Protein AF-A0A853BB69-F1 (afdb_monomer)

Organism: NCBI:txid860233

Nearest PDB structures (foldseek):
  4uxz-assembly1_C  TM=5.505E-01  e=4.535E+00  Escherichia coli K-12

pLDDT: mean 84.56, std 11.61, range [56.38, 98.12]

Solvent-accessible surface area (backbone atoms only — not comparable to full-atom values): 9690 Å² total; per-residue (Å²): 111,67,74,57,51,69,52,48,52,59,52,50,50,51,50,53,51,51,50,52,53,48,50,60,49,42,75,71,37,65,71,60,34,51,54,49,49,47,48,69,49,45,50,56,49,48,38,64,73,43,51,49,53,52,51,51,51,52,51,53,51,45,61,74,74,43,59,78,53,40,36,63,39,50,53,52,38,52,52,52,46,51,51,51,52,61,64,38,47,64,64,68,50,37,88,80,72,62,81,89,48,97,84,67,73,82,63,62,55,66,60,51,49,52,52,51,47,49,54,45,48,52,52,26,51,54,49,26,51,54,42,46,57,62,58,61,76,69,72,69,75,79,62,93,81,66,73,76,78,75,78,77,74,78,58,96,84,45,83,83,67,80,83,120

Foldseek 3Di:
DVVVCVVVVVVVVVVVVVVVVLVVVCVPDVVVNVVVVCCVPVVVCCCVVPVVVVLVVVLVVLVVPDDPLQSVLVNVLVVVLVVLVVVLVCLVCVVVPDDDDVPSVPDPSVVVSVVSSVVSVVVSVVSSVVSVVVVVVPPDDDPVPPDDDPPDDDDPPDPVVPPD

Sequence (164 aa):
MIGRVLIALPGLAALGWGAYLFVQFALTSADQTLSALLFLAGGPVLHDAVLAPVAALAGLVLTRVLPGPWRTPVRIGAAFSLLLALLAVPALWRAHAALPNPGLVDRDYGTGLLVALGAVWLVVLSWGVIAAWRGRGRGTPAPPGSPAPPPARPGPDSPAAADR

Secondary structure (DSSP, 8-state):
-HHHHHHHHHHHHHHHHHHHHHHHHHHH-HHHHHHHHHHHHHHHHHIIIIIHHHHHHHHHHHHHHS-HHHHHHHHHHHHHHHHHHHHHHHHHHGGGTS---TTTTT--HHHHHHHHHHHHHHHHHHHHHHHHHHHHTT-PPPPTTPPPPPPPPPPTT-GGGTT-

Mean predicted aligned error: 12.22 Å

Structure (mmCIF, N/CA/C/O backbone):
data_AF-A0A853BB69-F1
#
_entry.id   AF-A0A853BB69-F1
#
loop_
_atom_site.group_PDB
_atom_site.id
_atom_site.type_symbol
_atom_site.label_atom_id
_atom_site.label_alt_id
_atom_site.label_comp_id
_atom_site.label_asym_id
_atom_site.label_entity_id
_atom_site.label_seq_id
_atom_site.pdbx_PDB_ins_code
_atom_site.Cartn_x
_atom_site.Cartn_y
_atom_site.Cartn_z
_atom_site.occupancy
_atom_site.B_iso_or_equiv
_atom_site.auth_seq_id
_atom_site.auth_comp_id
_atom_site.auth_asym_id
_atom_site.auth_atom_id
_atom_site.pdbx_PDB_model_num
ATOM 1 N N . MET A 1 1 ? 9.494 30.759 -4.730 1.00 75.19 1 MET A N 1
ATOM 2 C CA . MET A 1 1 ? 9.820 30.119 -6.029 1.00 75.19 1 MET A CA 1
ATOM 3 C C . MET A 1 1 ? 11.004 29.161 -5.9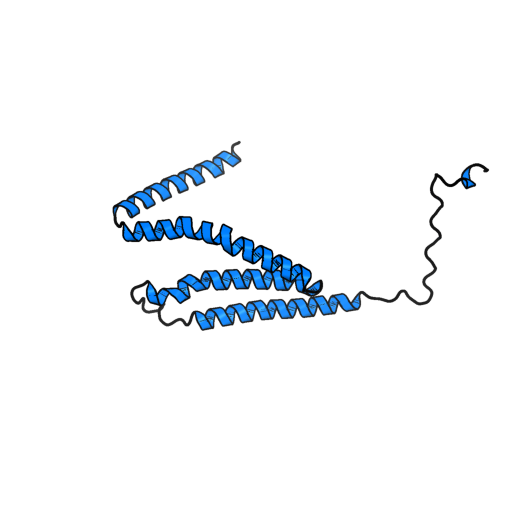49 1.00 75.19 1 MET A C 1
ATOM 5 O O . MET A 1 1 ? 10.858 28.046 -6.426 1.00 75.19 1 MET A O 1
ATOM 9 N N . ILE A 1 2 ? 12.123 29.536 -5.316 1.00 90.31 2 ILE A N 1
ATOM 10 C CA . ILE A 1 2 ? 13.344 28.708 -5.214 1.00 90.31 2 ILE A CA 1
ATOM 11 C C . ILE A 1 2 ? 13.071 27.263 -4.762 1.00 90.31 2 ILE A C 1
ATOM 13 O O . ILE A 1 2 ? 13.491 26.336 -5.440 1.00 90.31 2 ILE A O 1
ATOM 17 N N . GLY A 1 3 ? 12.277 27.049 -3.705 1.00 89.81 3 GLY A N 1
ATOM 18 C CA . GLY A 1 3 ? 11.956 25.693 -3.233 1.00 89.81 3 GLY A CA 1
ATOM 19 C C . GLY A 1 3 ? 11.235 24.806 -4.261 1.00 89.81 3 GLY A C 1
ATOM 20 O O . GLY A 1 3 ? 11.482 23.609 -4.314 1.00 89.81 3 GLY A O 1
ATOM 21 N N . ARG A 1 4 ? 10.395 25.381 -5.136 1.00 90.94 4 ARG A N 1
ATOM 22 C CA . ARG A 1 4 ? 9.743 24.627 -6.222 1.00 90.94 4 ARG A CA 1
ATOM 23 C C . ARG A 1 4 ? 10.737 24.250 -7.313 1.00 90.94 4 ARG A C 1
ATOM 25 O O . ARG A 1 4 ? 10.698 23.129 -7.795 1.00 90.94 4 ARG A O 1
ATOM 32 N N . VAL A 1 5 ? 11.628 25.171 -7.674 1.00 93.81 5 VAL A N 1
ATOM 33 C CA . VAL A 1 5 ? 12.665 24.943 -8.691 1.00 93.81 5 VAL A CA 1
ATOM 34 C C . VAL A 1 5 ? 13.660 23.878 -8.225 1.00 93.81 5 VAL A C 1
ATOM 36 O O . VAL A 1 5 ? 13.996 22.988 -9.000 1.00 93.81 5 VAL A O 1
ATOM 39 N N . LEU A 1 6 ? 14.052 23.911 -6.947 1.00 94.56 6 LEU A N 1
ATOM 40 C CA . LEU A 1 6 ? 14.947 22.922 -6.339 1.00 94.56 6 LEU A CA 1
ATOM 41 C C . LEU A 1 6 ? 14.374 21.497 -6.333 1.00 94.56 6 LEU A C 1
ATOM 43 O O . LEU A 1 6 ? 15.147 20.549 -6.320 1.00 94.56 6 LEU A O 1
ATOM 47 N N . ILE A 1 7 ? 13.049 21.335 -6.366 1.00 94.81 7 ILE A N 1
ATOM 48 C CA . ILE A 1 7 ? 12.392 20.021 -6.461 1.00 94.81 7 ILE A CA 1
ATOM 49 C C . ILE A 1 7 ? 12.110 19.657 -7.925 1.00 94.81 7 ILE A C 1
ATOM 51 O O . ILE A 1 7 ? 12.328 18.521 -8.343 1.00 94.81 7 ILE A O 1
ATOM 55 N N . ALA A 1 8 ? 11.646 20.624 -8.720 1.00 96.00 8 ALA A N 1
ATOM 56 C CA . ALA A 1 8 ? 11.237 20.397 -10.100 1.00 96.00 8 ALA A CA 1
ATOM 57 C C . ALA A 1 8 ? 12.417 20.041 -11.011 1.00 96.00 8 ALA A C 1
ATOM 59 O O . ALA A 1 8 ? 12.289 19.127 -11.819 1.00 96.00 8 ALA A O 1
ATOM 60 N N . LEU A 1 9 ? 13.562 20.724 -10.881 1.00 96.69 9 LEU A N 1
ATOM 61 C CA . LEU A 1 9 ? 14.715 20.481 -11.754 1.00 96.69 9 LEU A CA 1
ATOM 62 C C . LEU A 1 9 ? 15.286 19.060 -11.602 1.00 96.69 9 LEU A C 1
ATOM 64 O O . LEU A 1 9 ? 15.404 18.383 -12.622 1.00 96.69 9 LEU A O 1
ATOM 68 N N . PRO A 1 10 ? 15.579 18.552 -10.387 1.00 97.12 10 PRO A N 1
ATOM 69 C CA . PRO A 1 10 ? 16.023 17.169 -10.223 1.00 97.12 10 PRO A CA 1
ATOM 70 C C . PRO A 1 10 ? 14.979 16.153 -10.688 1.00 97.12 10 PRO A C 1
ATOM 72 O O . PRO A 1 10 ? 15.336 15.159 -11.312 1.00 97.12 10 PRO A O 1
ATOM 75 N N . GLY A 1 11 ? 13.692 16.412 -10.426 1.00 96.31 11 GLY A N 1
ATOM 76 C CA . GLY A 1 11 ? 12.606 15.536 -10.868 1.00 96.31 11 GLY A CA 1
ATOM 77 C C . GLY A 1 11 ? 12.516 15.438 -12.391 1.00 96.31 11 GLY A C 1
ATOM 78 O O . GLY A 1 11 ? 12.436 14.340 -12.935 1.00 96.31 11 GLY A O 1
ATOM 79 N N . LEU A 1 12 ? 12.597 16.573 -13.090 1.00 97.50 12 LEU A N 1
ATOM 80 C CA . LEU A 1 12 ? 12.611 16.615 -14.554 1.00 97.50 12 LEU A CA 1
ATOM 81 C C . LEU A 1 12 ? 13.879 15.985 -15.135 1.00 97.50 12 LEU A C 1
ATOM 83 O O . LEU A 1 12 ? 13.793 15.269 -16.130 1.00 97.50 12 LEU A O 1
ATOM 87 N N . ALA A 1 13 ? 15.038 16.198 -14.506 1.00 97.12 13 ALA A N 1
ATOM 88 C CA . ALA A 1 13 ? 16.281 15.547 -14.910 1.00 97.12 13 ALA A CA 1
ATOM 89 C C . ALA A 1 13 ? 16.184 14.018 -14.767 1.00 97.12 13 ALA A C 1
ATOM 91 O O . ALA A 1 13 ? 16.536 13.293 -15.696 1.00 97.12 13 ALA A O 1
ATOM 92 N N . ALA A 1 14 ? 15.638 13.525 -13.650 1.00 97.44 14 ALA A N 1
ATOM 93 C CA . ALA A 1 14 ? 15.400 12.100 -13.429 1.00 97.44 14 ALA A CA 1
ATOM 94 C C . ALA A 1 14 ? 14.386 11.519 -14.430 1.00 97.44 14 ALA A C 1
ATOM 96 O O . ALA A 1 14 ? 14.612 10.433 -14.961 1.00 97.44 14 ALA A O 1
ATOM 97 N N . LEU A 1 15 ? 13.308 12.253 -14.736 1.00 96.31 15 LEU A N 1
ATOM 98 C CA . LEU A 1 15 ? 12.320 11.864 -15.747 1.00 96.31 15 LEU A CA 1
ATOM 99 C C . LEU A 1 15 ? 12.960 11.754 -17.138 1.00 96.31 15 LEU A C 1
ATOM 101 O O . LEU A 1 15 ? 12.781 10.745 -17.816 1.00 96.31 15 LEU A O 1
ATOM 105 N N . GLY A 1 16 ? 13.730 12.767 -17.549 1.00 97.69 16 GLY A N 1
ATOM 106 C CA . GLY A 1 16 ? 14.425 12.778 -18.837 1.00 97.69 16 GLY A CA 1
ATOM 107 C C . GLY A 1 16 ? 15.448 11.649 -18.949 1.00 97.69 16 GLY A C 1
ATOM 108 O O . GLY A 1 16 ? 15.500 10.960 -19.967 1.00 97.69 16 GLY A O 1
ATOM 109 N N . TRP A 1 17 ? 16.205 11.400 -17.878 1.00 97.50 17 TRP A N 1
ATOM 110 C CA . TRP A 1 17 ? 17.147 10.285 -17.813 1.00 97.50 17 TRP A CA 1
ATOM 111 C C . TRP A 1 17 ? 16.446 8.924 -17.914 1.00 97.50 17 TRP A C 1
ATOM 113 O O . TRP A 1 17 ? 16.853 8.075 -18.705 1.00 97.50 17 TRP A O 1
ATOM 123 N N . GLY A 1 18 ? 15.352 8.729 -17.171 1.00 94.12 18 GLY A N 1
ATOM 124 C CA . GLY A 1 18 ? 14.542 7.513 -17.242 1.00 94.12 18 GLY A CA 1
ATOM 125 C C . GLY A 1 18 ? 13.941 7.284 -18.630 1.00 94.12 18 GLY A C 1
ATOM 126 O O . GLY A 1 18 ? 13.990 6.166 -19.137 1.00 94.12 18 GLY A O 1
ATOM 127 N N . ALA A 1 19 ? 13.445 8.340 -19.281 1.00 94.69 19 ALA A N 1
ATOM 128 C CA . ALA A 1 19 ? 12.925 8.267 -20.644 1.00 94.69 19 ALA A CA 1
ATOM 129 C C . ALA A 1 19 ? 14.016 7.877 -21.653 1.00 94.69 19 ALA A C 1
ATOM 131 O O . ALA A 1 19 ? 13.785 7.018 -22.500 1.00 94.69 19 ALA A O 1
ATOM 132 N N . TYR A 1 20 ? 15.217 8.448 -21.531 1.00 96.75 20 TYR A N 1
ATOM 133 C CA . TYR A 1 20 ? 16.361 8.080 -22.367 1.00 96.75 20 TYR A CA 1
ATOM 134 C C . TYR A 1 20 ? 16.731 6.596 -22.214 1.00 96.75 20 TYR A C 1
ATOM 136 O O . TYR A 1 20 ? 16.872 5.889 -23.214 1.00 96.75 20 TYR A O 1
ATOM 144 N N . LEU A 1 21 ? 16.820 6.100 -20.974 1.00 93.56 21 LEU A N 1
ATOM 145 C CA . LEU A 1 21 ? 17.079 4.682 -20.704 1.00 93.56 21 LEU A CA 1
ATOM 146 C C . LEU A 1 21 ? 15.964 3.779 -21.242 1.00 93.56 21 LEU A C 1
ATOM 148 O O . LEU A 1 21 ? 16.246 2.718 -21.797 1.00 93.56 21 LEU A O 1
ATOM 152 N N . PHE A 1 22 ? 14.706 4.205 -21.116 1.00 91.88 22 PHE A N 1
ATOM 153 C CA . PHE A 1 22 ? 13.570 3.453 -21.631 1.00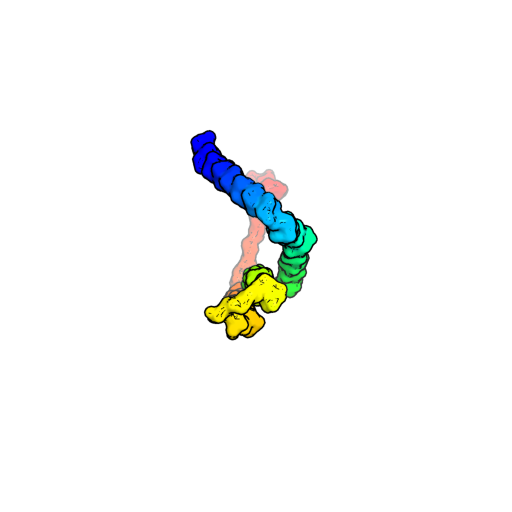 91.88 22 PHE A CA 1
ATOM 154 C C . PHE A 1 22 ? 13.590 3.359 -23.158 1.00 91.88 22 PHE A C 1
ATOM 156 O O . PHE A 1 22 ? 13.334 2.287 -23.689 1.00 91.88 22 PHE A O 1
ATOM 163 N N . VAL A 1 23 ? 13.936 4.436 -23.870 1.00 93.81 23 VAL A N 1
ATOM 164 C CA . VAL A 1 23 ? 14.064 4.407 -25.337 1.00 93.81 23 VAL A CA 1
ATOM 165 C C . VAL A 1 23 ? 15.163 3.437 -25.766 1.00 93.81 23 VAL A C 1
ATOM 167 O O . VAL A 1 23 ? 14.926 2.602 -26.632 1.00 93.81 23 VAL A O 1
ATOM 170 N N . GLN A 1 24 ? 16.337 3.489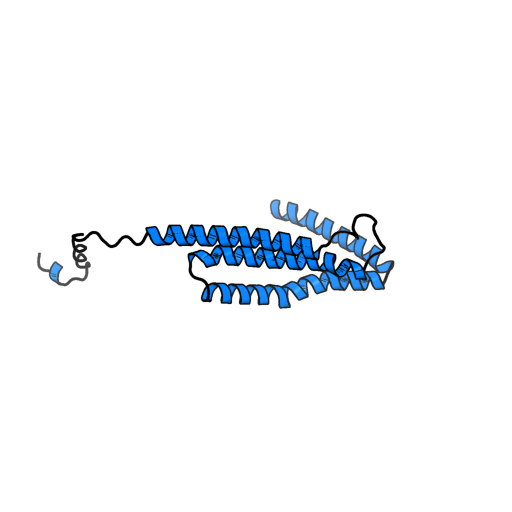 -25.131 1.00 92.56 24 GLN A N 1
ATOM 171 C CA . GLN A 1 24 ? 17.437 2.554 -25.408 1.00 92.56 24 GLN A CA 1
ATOM 172 C C . GLN A 1 24 ? 17.000 1.093 -25.214 1.00 92.56 24 GLN A C 1
ATOM 174 O O . GLN A 1 24 ? 17.222 0.239 -26.073 1.00 92.56 24 GLN A O 1
ATOM 179 N N . PHE A 1 25 ? 16.320 0.818 -24.100 1.00 89.31 25 PHE A N 1
ATOM 180 C CA . PHE A 1 25 ? 15.742 -0.491 -23.812 1.00 89.31 25 PHE A CA 1
ATOM 181 C C . PHE A 1 25 ? 14.697 -0.899 -24.860 1.00 89.31 25 PHE A C 1
ATOM 183 O O . PHE A 1 25 ? 14.739 -2.018 -25.374 1.00 89.31 25 PHE A O 1
ATOM 190 N N . ALA A 1 26 ? 13.809 0.026 -25.229 1.00 89.75 26 ALA A N 1
ATOM 191 C CA . ALA A 1 26 ? 12.698 -0.240 -26.127 1.00 89.75 26 ALA A CA 1
ATOM 192 C C . ALA A 1 26 ? 13.142 -0.594 -27.550 1.00 89.75 26 ALA A C 1
ATOM 194 O O . ALA A 1 26 ? 12.534 -1.429 -28.218 1.00 89.75 26 ALA A O 1
ATOM 195 N N . LEU A 1 27 ? 14.235 0.023 -27.998 1.00 91.38 27 LEU A N 1
ATOM 196 C CA . LEU A 1 27 ? 14.846 -0.255 -29.294 1.00 91.38 27 LEU A CA 1
ATOM 197 C C . LEU A 1 27 ? 15.581 -1.604 -29.331 1.00 91.38 27 LEU A C 1
ATOM 199 O O . LEU A 1 27 ? 15.847 -2.111 -30.418 1.00 91.38 27 LEU A O 1
ATOM 203 N N . THR A 1 28 ? 15.906 -2.186 -28.172 1.00 92.00 28 THR A N 1
ATOM 204 C CA . THR A 1 28 ? 16.685 -3.430 -28.085 1.00 92.00 28 THR A CA 1
ATOM 205 C C . THR A 1 28 ? 15.798 -4.680 -28.130 1.00 92.00 28 THR A C 1
ATOM 207 O O . THR A 1 28 ? 16.167 -5.647 -28.793 1.00 92.00 28 THR A O 1
ATOM 210 N N . SER A 1 29 ? 14.625 -4.666 -27.477 1.00 88.94 29 SER A N 1
ATOM 211 C CA . SER A 1 29 ? 13.750 -5.850 -27.360 1.00 88.94 29 SER A CA 1
ATOM 212 C C . SER A 1 29 ? 12.259 -5.487 -27.289 1.00 88.94 29 SER A C 1
ATOM 214 O O . SER A 1 29 ? 11.782 -4.959 -26.280 1.00 88.94 29 SER A O 1
ATOM 216 N N . ALA A 1 30 ? 11.480 -5.812 -28.325 1.00 84.81 30 ALA A N 1
ATOM 217 C CA . ALA A 1 30 ? 10.058 -5.445 -28.419 1.00 84.81 30 ALA A CA 1
ATOM 218 C C . ALA A 1 30 ? 9.155 -6.160 -27.387 1.00 84.81 30 ALA A C 1
ATOM 220 O O . ALA A 1 30 ? 8.250 -5.565 -26.803 1.00 84.81 30 ALA A O 1
ATOM 221 N N . ASP A 1 31 ? 9.427 -7.432 -27.125 1.00 83.06 31 ASP A N 1
ATOM 222 C CA . ASP A 1 31 ? 8.762 -8.294 -26.147 1.00 83.06 31 ASP A CA 1
ATOM 223 C C . ASP A 1 31 ? 8.971 -7.814 -24.699 1.00 83.06 31 ASP A C 1
ATOM 225 O O . ASP A 1 31 ? 8.021 -7.712 -23.911 1.00 83.06 31 ASP A O 1
ATOM 229 N N . GLN A 1 32 ? 10.199 -7.422 -24.357 1.00 84.38 32 GLN A N 1
ATOM 230 C CA . GLN A 1 32 ? 10.501 -6.842 -23.046 1.00 84.38 32 GLN A CA 1
ATOM 231 C C . GLN A 1 32 ? 9.896 -5.439 -22.894 1.00 84.38 32 GLN A C 1
ATOM 233 O O . GLN A 1 32 ? 9.435 -5.077 -21.810 1.00 84.38 32 GLN A O 1
ATOM 238 N N . THR A 1 33 ? 9.817 -4.680 -23.991 1.00 89.50 33 THR A N 1
ATOM 239 C CA . THR A 1 33 ? 9.150 -3.369 -24.030 1.00 89.50 33 THR A CA 1
ATOM 240 C C . THR A 1 33 ? 7.674 -3.481 -23.698 1.00 89.50 33 THR A C 1
ATOM 242 O O . THR A 1 33 ? 7.181 -2.730 -22.858 1.00 89.50 33 THR A O 1
ATOM 245 N N . LEU A 1 34 ? 6.967 -4.435 -24.311 1.00 88.69 34 LEU A N 1
ATOM 246 C CA . LEU A 1 34 ? 5.554 -4.661 -24.019 1.00 88.69 34 LEU A CA 1
ATOM 247 C C . LEU A 1 34 ? 5.350 -5.015 -22.542 1.00 88.69 34 LEU A C 1
ATOM 249 O O . LEU A 1 34 ? 4.479 -4.442 -21.893 1.00 88.69 34 LEU A O 1
ATOM 253 N N . SER A 1 35 ? 6.188 -5.896 -21.991 1.00 85.06 35 SER A N 1
ATOM 254 C CA . SER A 1 35 ? 6.134 -6.257 -20.567 1.00 85.06 35 SER A CA 1
ATOM 255 C C . SER A 1 35 ? 6.376 -5.048 -19.656 1.00 85.06 35 SER A C 1
ATOM 257 O O . SER A 1 35 ? 5.653 -4.853 -18.678 1.00 85.06 35 SER A O 1
ATOM 259 N N . ALA A 1 36 ? 7.345 -4.194 -19.995 1.00 87.12 36 ALA A N 1
ATOM 260 C CA . ALA A 1 36 ? 7.626 -2.969 -19.252 1.00 87.12 36 ALA A CA 1
ATOM 261 C C . ALA A 1 36 ? 6.475 -1.955 -19.339 1.00 87.12 36 ALA A C 1
ATOM 263 O O . ALA A 1 36 ? 6.122 -1.354 -18.328 1.00 87.12 36 ALA A O 1
ATOM 264 N N . LEU A 1 37 ? 5.849 -1.791 -20.509 1.00 89.25 37 LEU A N 1
ATOM 265 C CA . LEU A 1 37 ? 4.677 -0.927 -20.686 1.00 89.25 37 LEU A CA 1
ATOM 266 C C . LEU A 1 37 ? 3.464 -1.450 -19.914 1.00 89.25 37 LEU A C 1
ATOM 268 O O . LEU A 1 37 ? 2.782 -0.674 -19.248 1.00 89.25 37 LEU A O 1
ATOM 272 N N . LEU A 1 38 ? 3.219 -2.761 -19.956 1.00 89.06 38 LEU A N 1
ATOM 273 C CA . LEU A 1 38 ? 2.168 -3.401 -19.168 1.00 89.06 38 LEU A CA 1
ATOM 274 C C . LEU A 1 38 ? 2.416 -3.242 -17.669 1.00 89.06 38 LEU A C 1
ATOM 276 O O . LEU A 1 38 ? 1.466 -3.048 -16.923 1.00 89.06 38 LEU A O 1
ATOM 280 N N . PHE A 1 39 ? 3.665 -3.256 -17.213 1.00 84.88 39 PHE A N 1
ATOM 281 C CA . PHE A 1 39 ? 3.977 -2.949 -15.821 1.00 84.88 39 PHE A CA 1
ATOM 282 C C . PHE A 1 39 ? 3.754 -1.461 -15.499 1.00 84.88 39 PHE A C 1
ATOM 284 O O . PHE A 1 39 ? 3.064 -1.134 -14.533 1.00 84.88 39 PHE A O 1
ATOM 291 N N . LEU A 1 40 ? 4.290 -0.562 -16.332 1.00 87.81 40 LEU A N 1
ATOM 292 C CA . LEU A 1 40 ? 4.264 0.886 -16.118 1.00 87.81 40 LEU A CA 1
ATOM 293 C C . LEU A 1 40 ? 2.845 1.464 -16.159 1.00 87.81 40 LEU A C 1
ATOM 295 O O . LEU A 1 40 ? 2.530 2.353 -15.375 1.00 87.81 40 LEU A O 1
ATOM 299 N N . ALA A 1 41 ? 1.993 0.961 -17.054 1.00 90.69 41 ALA A N 1
ATOM 300 C CA . ALA A 1 41 ? 0.604 1.389 -17.181 1.00 90.69 41 ALA A CA 1
ATOM 301 C C . ALA A 1 41 ? -0.356 0.468 -16.419 1.00 90.69 41 ALA A C 1
ATOM 303 O O . ALA A 1 41 ? -1.239 0.940 -15.705 1.00 90.69 41 ALA A O 1
ATOM 304 N N . GLY A 1 42 ? -0.183 -0.849 -16.539 1.00 88.44 42 GLY A N 1
ATOM 305 C CA . GLY A 1 42 ? -1.084 -1.826 -15.932 1.00 88.44 42 GLY A CA 1
ATOM 306 C C . GLY A 1 42 ? -1.021 -1.829 -14.409 1.00 88.44 42 GLY A C 1
ATOM 307 O O . GLY A 1 42 ? -2.060 -2.011 -13.788 1.00 88.44 42 GLY A O 1
ATOM 308 N N . GLY A 1 43 ? 0.137 -1.551 -13.798 1.00 85.62 43 GLY A N 1
ATOM 309 C CA . GLY A 1 43 ? 0.256 -1.401 -12.344 1.00 85.62 43 GLY A CA 1
ATOM 310 C C . GLY A 1 43 ? -0.644 -0.286 -11.791 1.00 85.62 43 GLY A C 1
ATOM 311 O O . GLY A 1 43 ? -1.544 -0.585 -11.004 1.00 85.62 43 GLY A O 1
ATOM 312 N N . PRO A 1 44 ? -0.460 0.979 -12.219 1.00 90.62 44 PRO A N 1
ATOM 313 C CA . PRO A 1 44 ? -1.323 2.091 -11.818 1.00 90.62 44 PRO A CA 1
ATOM 314 C C . PRO A 1 44 ? -2.797 1.881 -12.173 1.00 90.62 44 PRO A C 1
ATOM 316 O O . PRO A 1 44 ? -3.660 2.097 -11.329 1.00 90.62 44 PRO A O 1
ATOM 319 N N . VAL A 1 45 ? -3.099 1.396 -13.383 1.00 93.81 45 VAL A N 1
ATOM 320 C CA . VAL A 1 45 ? -4.488 1.151 -13.803 1.00 93.81 45 VAL A CA 1
ATOM 321 C C . VAL A 1 45 ? -5.151 0.092 -12.923 1.00 93.81 45 VAL A C 1
ATOM 323 O O . VAL A 1 45 ? -6.252 0.319 -12.430 1.00 93.81 45 VAL A O 1
ATOM 326 N N . LEU A 1 46 ? -4.492 -1.044 -12.677 1.00 88.38 46 LEU A N 1
ATOM 327 C CA . LEU A 1 46 ? -5.010 -2.088 -11.791 1.00 88.38 46 LEU A CA 1
ATOM 328 C C . LEU A 1 46 ? -5.177 -1.568 -10.359 1.00 88.38 46 LEU A C 1
ATOM 330 O O . LEU A 1 46 ? -6.168 -1.875 -9.693 1.00 88.38 46 LEU A O 1
ATOM 334 N N . HIS A 1 47 ? -4.225 -0.768 -9.884 1.00 84.50 47 HIS A N 1
ATOM 335 C CA . HIS A 1 47 ? -4.296 -0.169 -8.562 1.00 84.50 47 HIS A CA 1
ATOM 336 C C . HIS A 1 47 ? -5.515 0.752 -8.426 1.00 84.50 47 HIS A C 1
ATOM 338 O O . HIS A 1 47 ? -6.335 0.551 -7.532 1.00 84.50 47 HIS A O 1
ATOM 344 N N . ASP A 1 48 ? -5.672 1.711 -9.332 1.00 94.00 48 ASP A N 1
ATOM 345 C CA . ASP A 1 48 ? -6.691 2.754 -9.215 1.00 94.00 48 ASP A CA 1
ATOM 346 C C . ASP A 1 48 ? -8.089 2.252 -9.586 1.00 94.00 48 ASP A C 1
ATOM 348 O O . ASP A 1 48 ? -9.075 2.654 -8.967 1.00 94.00 48 ASP A O 1
ATOM 352 N N . ALA A 1 49 ? -8.192 1.339 -10.556 1.00 93.69 49 ALA A N 1
ATOM 353 C CA . ALA A 1 49 ? -9.473 0.795 -10.997 1.00 93.69 49 ALA A CA 1
ATOM 354 C C . ALA A 1 49 ? -9.977 -0.365 -10.126 1.00 93.69 49 ALA A C 1
ATOM 356 O O . ALA A 1 49 ? -11.182 -0.611 -10.092 1.00 93.69 49 ALA A O 1
ATOM 357 N N . VAL A 1 50 ? -9.087 -1.095 -9.439 1.00 90.56 50 VAL A N 1
ATOM 358 C CA . VAL A 1 50 ? -9.463 -2.313 -8.698 1.00 90.56 50 VAL A CA 1
ATOM 359 C C . VAL A 1 50 ? -9.037 -2.251 -7.239 1.00 90.56 50 VAL A C 1
ATOM 361 O O . VAL A 1 50 ? -9.893 -2.317 -6.356 1.00 90.56 50 VAL A O 1
ATOM 364 N N . LEU A 1 51 ? -7.740 -2.112 -6.957 1.00 86.56 51 LEU A N 1
ATOM 365 C CA . LEU A 1 51 ? -7.241 -2.234 -5.581 1.00 86.56 51 LEU A CA 1
ATOM 366 C C . LEU A 1 51 ? -7.767 -1.118 -4.676 1.00 86.56 51 LEU A C 1
ATOM 368 O O . LEU A 1 51 ? -8.230 -1.402 -3.572 1.00 86.56 51 LEU A O 1
ATOM 372 N N . ALA A 1 52 ? -7.750 0.130 -5.143 1.00 87.56 52 ALA A N 1
ATOM 373 C CA . ALA A 1 52 ? -8.248 1.273 -4.391 1.00 87.56 52 ALA A CA 1
ATOM 374 C C . ALA A 1 52 ? -9.766 1.174 -4.115 1.00 87.56 52 ALA A C 1
ATOM 376 O O . ALA A 1 52 ? -10.149 1.287 -2.946 1.00 87.56 52 ALA A O 1
ATOM 377 N N . PRO A 1 53 ? -10.642 0.881 -5.101 1.00 89.38 53 PRO A N 1
ATOM 378 C CA . PRO A 1 53 ? -12.066 0.650 -4.850 1.00 89.38 53 PRO A CA 1
ATOM 379 C C . PRO A 1 53 ? -12.340 -0.515 -3.897 1.00 89.38 53 PRO A C 1
ATOM 381 O O . PRO A 1 53 ? -13.141 -0.375 -2.971 1.00 89.38 53 PRO A O 1
ATOM 384 N N . VAL A 1 54 ? -11.655 -1.649 -4.069 1.00 89.00 54 VAL A N 1
ATOM 385 C CA . VAL A 1 54 ? -11.804 -2.812 -3.181 1.00 89.00 54 VAL A CA 1
ATOM 386 C C . VAL A 1 54 ? -11.366 -2.465 -1.759 1.00 89.00 54 VAL A C 1
ATOM 388 O O . VAL A 1 54 ? -12.081 -2.780 -0.808 1.00 89.00 54 VAL A O 1
ATOM 391 N N . ALA A 1 55 ? -10.245 -1.760 -1.593 1.00 86.06 55 ALA A N 1
ATOM 392 C CA . ALA A 1 55 ? -9.775 -1.304 -0.289 1.00 86.06 55 ALA A CA 1
ATOM 393 C C . ALA A 1 55 ? -10.759 -0.318 0.362 1.00 86.06 55 ALA A C 1
ATOM 395 O O . ALA A 1 55 ? -11.026 -0.416 1.563 1.00 86.06 55 ALA A O 1
ATOM 396 N N . ALA A 1 56 ? -11.346 0.594 -0.419 1.00 86.69 56 ALA A N 1
ATOM 397 C CA . ALA A 1 56 ? -12.357 1.531 0.062 1.00 86.69 56 ALA A CA 1
ATOM 398 C C . ALA A 1 56 ? -13.631 0.806 0.525 1.00 86.69 56 ALA A C 1
ATOM 400 O O . ALA A 1 56 ? -14.127 1.076 1.622 1.00 86.69 56 ALA A O 1
ATOM 401 N N . LEU A 1 57 ? -14.129 -0.153 -0.264 1.00 90.69 57 LEU A N 1
ATOM 402 C CA . LEU A 1 57 ? -15.290 -0.975 0.087 1.00 90.69 57 LEU A CA 1
ATOM 403 C C . LEU A 1 57 ? -15.019 -1.837 1.321 1.00 90.69 57 LEU A C 1
ATOM 405 O O . LEU A 1 57 ? -15.837 -1.859 2.242 1.00 90.69 57 LEU A O 1
ATOM 409 N N . ALA A 1 58 ? -13.858 -2.489 1.383 1.00 85.38 58 ALA A N 1
ATOM 410 C CA . ALA A 1 58 ? -13.444 -3.265 2.543 1.00 85.38 58 ALA A CA 1
ATOM 411 C C . ALA A 1 58 ? -13.386 -2.376 3.788 1.00 85.38 58 ALA A C 1
ATOM 413 O O . ALA A 1 58 ? -14.005 -2.702 4.797 1.00 85.38 58 ALA A O 1
ATOM 414 N N . GLY A 1 59 ? -12.734 -1.212 3.698 1.00 83.88 59 GLY A N 1
ATOM 415 C CA . GLY A 1 59 ? -12.681 -0.224 4.770 1.00 83.88 59 GLY A CA 1
ATOM 416 C C . GLY A 1 59 ? -14.074 0.200 5.228 1.00 83.88 59 GLY A C 1
ATOM 417 O O . GLY A 1 59 ? -14.346 0.190 6.430 1.00 83.88 59 GLY A O 1
ATOM 418 N N . LEU A 1 60 ? -14.976 0.494 4.287 1.00 86.94 60 LEU A N 1
ATOM 419 C CA . LEU A 1 60 ? -16.363 0.866 4.552 1.00 86.94 60 LEU A CA 1
ATOM 420 C C . LEU A 1 60 ? -17.125 -0.240 5.296 1.00 86.94 60 LEU A C 1
ATOM 422 O O . LEU A 1 60 ? -17.743 0.041 6.325 1.00 86.94 60 LEU A O 1
ATOM 426 N N . VAL A 1 61 ? -17.046 -1.490 4.836 1.00 89.56 61 VAL A N 1
ATOM 427 C CA . VAL A 1 61 ? -17.659 -2.651 5.508 1.00 89.56 61 VAL A CA 1
ATOM 428 C C . VAL A 1 61 ? -17.094 -2.809 6.919 1.00 89.56 61 VAL A C 1
ATOM 430 O O . VAL A 1 61 ? -17.848 -2.900 7.888 1.00 89.56 61 VAL A O 1
ATOM 433 N N . LEU A 1 62 ? -15.772 -2.722 7.057 1.00 86.12 62 LEU A N 1
ATOM 434 C CA . LEU A 1 62 ? -15.063 -2.819 8.330 1.00 86.12 62 LEU A CA 1
ATOM 435 C C . LEU A 1 62 ? -15.520 -1.736 9.318 1.00 86.12 62 LEU A C 1
ATOM 437 O O . LEU A 1 62 ? -15.673 -1.996 10.511 1.00 86.12 62 LEU A O 1
ATOM 441 N N . THR A 1 63 ? -15.795 -0.520 8.828 1.00 83.31 63 THR A N 1
ATOM 442 C CA . THR A 1 63 ? -16.347 0.556 9.662 1.00 83.31 63 THR A CA 1
ATOM 443 C C . THR A 1 63 ? -17.748 0.238 10.176 1.00 83.31 63 THR A C 1
ATOM 445 O O . THR A 1 63 ? -18.071 0.638 11.291 1.00 83.31 63 THR A O 1
ATOM 448 N N . ARG A 1 64 ? -18.572 -0.476 9.403 1.00 87.62 64 ARG A N 1
ATOM 449 C CA . ARG A 1 64 ? -19.965 -0.761 9.767 1.00 87.62 64 ARG A CA 1
ATOM 450 C C . ARG A 1 64 ? -20.106 -1.973 10.677 1.00 87.62 64 ARG A C 1
ATOM 452 O O . ARG A 1 64 ? -20.959 -1.953 11.555 1.00 87.62 64 ARG A O 1
ATOM 459 N N . VAL A 1 65 ? -19.264 -2.987 10.495 1.00 91.75 65 VAL A N 1
ATOM 460 C CA . VAL A 1 65 ? -19.389 -4.269 11.205 1.00 91.75 65 VAL A CA 1
ATOM 461 C C . VAL A 1 65 ? -18.672 -4.262 12.556 1.00 91.75 65 VAL A C 1
ATOM 463 O O . VAL A 1 65 ? -19.155 -4.868 13.509 1.00 91.75 65 VAL A O 1
ATOM 466 N N . LEU A 1 66 ? -17.523 -3.585 12.673 1.00 89.44 66 LEU A N 1
ATOM 467 C CA . LEU A 1 66 ? -16.691 -3.719 13.871 1.00 89.44 66 LEU A CA 1
ATOM 468 C C . LEU A 1 66 ? -17.038 -2.717 14.980 1.00 89.44 66 LEU A C 1
ATOM 470 O O . LEU A 1 66 ? -17.199 -1.515 14.713 1.00 89.44 66 LEU A O 1
ATOM 474 N N . PRO A 1 67 ? -17.038 -3.178 16.246 1.00 86.06 67 PRO A N 1
ATOM 475 C CA . PRO A 1 67 ? -17.158 -2.307 17.403 1.00 86.06 67 PRO A CA 1
ATOM 476 C C . PRO A 1 67 ? -15.951 -1.366 17.520 1.00 86.06 67 PRO A C 1
ATOM 478 O O . PRO A 1 67 ? -14.837 -1.692 17.107 1.00 86.06 67 PRO A O 1
ATOM 481 N N . GLY A 1 68 ? -16.172 -0.185 18.111 1.00 87.62 68 GLY A N 1
ATOM 482 C CA . GLY A 1 68 ? -15.208 0.925 18.179 1.00 87.62 68 GLY A CA 1
ATOM 483 C C . GLY A 1 68 ? -13.750 0.540 18.489 1.00 87.62 68 GLY A C 1
ATOM 484 O O . GLY A 1 68 ? -12.872 0.943 17.726 1.00 87.62 68 GLY A O 1
ATOM 485 N N . PRO A 1 69 ? -13.474 -0.281 19.525 1.00 88.62 69 PRO A N 1
ATOM 486 C CA . PRO A 1 69 ? -12.109 -0.675 19.891 1.00 88.62 69 PRO A CA 1
ATOM 487 C C . PRO A 1 69 ? -11.353 -1.456 18.807 1.00 88.62 69 PRO A C 1
ATOM 489 O O . PRO A 1 69 ? -10.125 -1.441 18.780 1.00 88.62 69 PRO A O 1
ATOM 492 N N . TRP A 1 70 ? -12.077 -2.121 17.904 1.00 91.56 70 TRP A N 1
ATOM 493 C CA . TRP A 1 70 ? -11.511 -2.996 16.878 1.00 91.56 70 TRP A CA 1
ATOM 494 C C . TRP A 1 70 ? -11.345 -2.313 15.520 1.00 91.56 70 TRP A C 1
ATOM 496 O O . TRP A 1 70 ? -10.582 -2.787 14.684 1.00 91.56 70 TRP A O 1
ATOM 506 N N . ARG A 1 71 ? -12.009 -1.175 15.289 1.00 90.25 71 ARG A N 1
ATOM 507 C CA . ARG A 1 71 ? -12.007 -0.509 13.977 1.00 90.25 71 ARG A CA 1
ATOM 508 C C . ARG A 1 71 ? -10.600 -0.143 13.502 1.00 90.25 71 ARG A C 1
ATOM 510 O O . ARG A 1 71 ? -10.227 -0.489 12.388 1.00 90.25 71 ARG A O 1
ATOM 517 N N . THR A 1 72 ? -9.823 0.551 14.329 1.00 90.38 72 THR A N 1
ATOM 518 C CA . THR A 1 72 ? -8.469 0.999 13.970 1.00 90.38 72 THR A CA 1
ATOM 519 C C . THR A 1 72 ? -7.478 -0.152 13.774 1.00 90.38 72 THR A C 1
ATOM 521 O O . THR A 1 72 ? -6.888 -0.214 12.696 1.00 90.38 72 THR A O 1
ATOM 524 N N . PRO A 1 73 ? -7.286 -1.081 14.736 1.00 92.06 73 PRO A N 1
ATOM 525 C CA . PRO A 1 73 ? -6.297 -2.145 14.569 1.00 92.06 73 PRO A CA 1
ATOM 526 C C . PRO A 1 73 ? -6.627 -3.056 13.383 1.00 92.06 73 PRO A C 1
ATOM 528 O O . PRO A 1 73 ? -5.728 -3.392 12.620 1.00 92.06 73 PRO A O 1
ATOM 531 N N . VAL A 1 74 ? -7.903 -3.392 13.157 1.00 92.81 74 VAL A N 1
ATOM 532 C CA . VAL A 1 74 ? -8.282 -4.259 12.032 1.00 92.81 74 VAL A CA 1
ATOM 533 C C . VAL A 1 74 ? -8.084 -3.553 10.686 1.00 92.81 74 VAL A C 1
ATOM 535 O O . VAL A 1 74 ? -7.632 -4.191 9.741 1.00 92.81 74 VAL A O 1
ATOM 538 N N . ARG A 1 75 ? -8.331 -2.235 10.582 1.00 90.69 75 ARG A N 1
ATOM 539 C CA . ARG A 1 75 ? -8.018 -1.468 9.355 1.00 90.69 75 ARG A CA 1
ATOM 540 C C . ARG A 1 75 ? -6.527 -1.502 9.028 1.00 90.69 75 ARG A C 1
ATOM 542 O O . ARG A 1 75 ? -6.166 -1.723 7.877 1.00 90.69 75 ARG A O 1
ATOM 549 N N . ILE A 1 76 ? -5.679 -1.305 10.037 1.00 91.38 76 ILE A N 1
ATOM 550 C CA . ILE A 1 76 ? -4.221 -1.360 9.881 1.00 91.38 76 ILE A CA 1
ATOM 551 C C . ILE A 1 76 ? -3.794 -2.774 9.466 1.00 91.38 76 ILE A C 1
ATOM 553 O O . ILE A 1 76 ? -3.081 -2.931 8.479 1.00 91.38 76 ILE A O 1
ATOM 557 N N . GLY A 1 77 ? -4.288 -3.803 10.162 1.00 93.75 77 GLY A N 1
ATOM 558 C CA . GLY A 1 77 ? -4.013 -5.205 9.844 1.00 93.75 77 GLY A CA 1
ATOM 559 C C . GLY A 1 77 ? -4.404 -5.595 8.422 1.00 93.75 77 GLY A C 1
ATOM 560 O O . GLY A 1 77 ? -3.625 -6.235 7.718 1.00 93.75 77 GLY A O 1
ATOM 561 N N . ALA A 1 78 ? -5.581 -5.158 7.973 1.00 91.06 78 ALA A N 1
ATOM 562 C CA . ALA A 1 78 ? -6.050 -5.379 6.611 1.00 91.06 78 ALA A CA 1
ATOM 563 C C . ALA A 1 78 ? -5.152 -4.684 5.573 1.00 91.06 78 ALA A C 1
ATOM 565 O O . ALA A 1 78 ? -4.798 -5.303 4.573 1.00 91.06 78 ALA A O 1
ATOM 566 N N . ALA A 1 79 ? -4.729 -3.440 5.826 1.00 90.31 79 ALA A N 1
ATOM 567 C CA . ALA A 1 79 ? -3.825 -2.714 4.933 1.00 90.31 79 ALA A CA 1
ATOM 568 C C . ALA A 1 79 ? -2.459 -3.409 4.805 1.00 90.31 79 ALA A C 1
ATOM 570 O O . ALA A 1 79 ? -1.980 -3.621 3.693 1.00 90.31 79 ALA A O 1
ATOM 571 N N . PHE A 1 80 ? -1.865 -3.834 5.927 1.00 94.56 80 PHE A N 1
ATOM 572 C CA . PHE A 1 80 ? -0.625 -4.616 5.907 1.00 94.56 80 PHE A CA 1
ATOM 573 C C . PHE A 1 80 ? -0.804 -5.964 5.209 1.00 94.56 80 PHE A C 1
ATOM 575 O O . PHE A 1 80 ? 0.069 -6.370 4.450 1.00 94.56 80 PHE A O 1
ATOM 582 N N . SER A 1 81 ? -1.940 -6.634 5.414 1.00 92.69 81 SER A N 1
ATOM 583 C CA . SER A 1 81 ? -2.236 -7.902 4.739 1.00 92.69 81 SER A CA 1
ATOM 584 C C . SER A 1 81 ? -2.308 -7.730 3.220 1.00 92.69 81 SER A C 1
ATOM 586 O O . SER A 1 81 ? -1.734 -8.535 2.492 1.00 92.69 81 SER A O 1
ATOM 588 N N . LEU A 1 82 ? -2.951 -6.658 2.742 1.00 90.00 82 LEU A N 1
ATOM 589 C CA . LEU A 1 82 ? -3.015 -6.328 1.317 1.00 90.00 82 LEU A CA 1
ATOM 590 C C . LEU A 1 82 ? -1.623 -6.034 0.744 1.00 90.00 82 LEU A C 1
ATOM 592 O O . LEU A 1 82 ? -1.270 -6.576 -0.298 1.00 90.00 82 LEU A O 1
ATOM 596 N N . LEU A 1 83 ? -0.820 -5.226 1.442 1.00 91.25 83 LEU A N 1
ATOM 597 C CA . LEU A 1 83 ? 0.564 -4.923 1.064 1.00 91.25 83 LEU A CA 1
ATOM 598 C C . LEU A 1 83 ? 1.428 -6.186 0.972 1.00 91.25 83 LEU A C 1
ATOM 600 O O . LEU A 1 83 ? 2.124 -6.380 -0.022 1.00 91.25 83 LEU A O 1
ATOM 604 N N . LEU A 1 84 ? 1.361 -7.059 1.981 1.00 93.94 84 LEU A N 1
ATOM 605 C CA . LEU A 1 84 ? 2.097 -8.324 2.002 1.00 93.94 84 LEU A CA 1
ATOM 606 C C . LEU A 1 84 ? 1.663 -9.249 0.864 1.00 93.94 84 LEU A C 1
ATOM 608 O O . LEU A 1 84 ? 2.518 -9.818 0.190 1.00 93.94 84 LEU A O 1
ATOM 612 N N . ALA A 1 85 ? 0.356 -9.364 0.614 1.00 90.44 85 ALA A N 1
ATOM 613 C CA . ALA A 1 85 ? -0.162 -10.155 -0.496 1.00 90.44 85 ALA A CA 1
ATOM 614 C C . ALA A 1 85 ? 0.332 -9.612 -1.844 1.00 90.44 85 ALA A C 1
ATOM 616 O O . ALA A 1 85 ? 0.819 -10.382 -2.668 1.00 90.44 85 ALA A O 1
ATOM 617 N N . LEU A 1 86 ? 0.282 -8.292 -2.047 1.00 87.69 86 LEU A N 1
ATOM 618 C CA . LEU A 1 86 ? 0.710 -7.655 -3.292 1.00 87.69 86 LEU A CA 1
ATOM 619 C C . LEU A 1 86 ? 2.217 -7.827 -3.537 1.00 87.69 86 LEU A C 1
ATOM 621 O O . LEU A 1 86 ? 2.627 -8.144 -4.651 1.00 87.69 86 LEU A O 1
ATOM 625 N N . LEU A 1 87 ? 3.034 -7.696 -2.486 1.00 87.31 87 LEU A N 1
ATOM 626 C CA . LEU A 1 87 ? 4.476 -7.961 -2.540 1.00 87.31 87 LEU A CA 1
ATOM 627 C C . LEU A 1 87 ? 4.800 -9.440 -2.777 1.00 87.31 87 LEU A C 1
ATOM 629 O O . LEU A 1 87 ? 5.828 -9.754 -3.376 1.00 87.31 87 LEU A O 1
ATOM 633 N N . ALA A 1 88 ? 3.940 -10.351 -2.321 1.00 88.81 88 ALA A N 1
ATOM 634 C CA . ALA A 1 88 ? 4.121 -11.778 -2.537 1.00 88.81 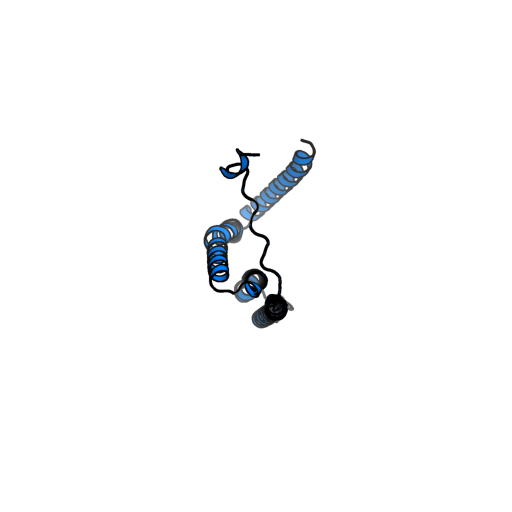88 ALA A CA 1
ATOM 635 C C . ALA A 1 88 ? 3.781 -12.210 -3.970 1.00 88.81 88 ALA A C 1
ATOM 637 O O . ALA A 1 88 ? 4.335 -13.210 -4.420 1.00 88.81 88 ALA A O 1
ATOM 638 N N . VAL A 1 89 ? 2.940 -11.473 -4.713 1.00 86.81 89 VAL A N 1
ATOM 639 C CA . VAL A 1 89 ? 2.534 -11.853 -6.082 1.00 86.81 89 VAL A CA 1
ATOM 640 C C . VAL A 1 89 ? 3.742 -12.102 -7.000 1.00 86.81 89 VAL A C 1
ATOM 642 O O . VAL A 1 89 ? 3.830 -13.208 -7.534 1.00 86.81 89 VAL A O 1
ATOM 645 N N . PRO A 1 90 ? 4.720 -11.181 -7.158 1.00 79.75 90 PRO A N 1
ATOM 646 C CA . PRO A 1 90 ? 5.891 -11.445 -7.998 1.00 79.75 90 PRO A CA 1
ATOM 647 C C . PRO A 1 90 ? 6.736 -12.622 -7.501 1.00 79.75 90 PRO A C 1
ATOM 649 O O . PRO A 1 90 ? 7.273 -13.380 -8.304 1.00 79.75 90 PRO A O 1
ATOM 652 N N . ALA A 1 91 ? 6.851 -12.790 -6.181 1.00 80.56 91 ALA A N 1
ATOM 653 C CA . ALA A 1 91 ? 7.652 -13.851 -5.580 1.00 80.56 91 ALA A CA 1
ATOM 654 C C . ALA A 1 91 ? 7.034 -15.242 -5.798 1.00 80.56 91 ALA A C 1
ATOM 656 O O . ALA A 1 91 ? 7.746 -16.186 -6.133 1.00 80.56 91 ALA A O 1
ATOM 657 N N . LEU A 1 92 ? 5.708 -15.345 -5.680 1.00 82.81 92 LEU A N 1
ATOM 658 C CA . LEU A 1 92 ? 4.937 -16.561 -5.947 1.00 82.81 92 LEU A CA 1
ATOM 659 C C . LEU A 1 92 ? 4.866 -16.868 -7.450 1.00 82.81 92 LEU A C 1
ATOM 661 O O . LEU A 1 92 ? 4.929 -18.028 -7.849 1.00 82.81 92 LEU A O 1
ATOM 665 N N . TRP A 1 93 ? 4.793 -15.837 -8.297 1.00 78.38 93 TRP A N 1
ATOM 666 C CA . TRP A 1 93 ? 4.765 -15.994 -9.755 1.00 78.38 93 TRP A CA 1
ATOM 667 C C . TRP A 1 93 ? 6.144 -16.312 -10.354 1.00 78.38 93 TRP A C 1
ATOM 669 O O . TRP A 1 93 ? 6.230 -16.813 -11.476 1.00 78.38 93 TRP A O 1
ATOM 679 N N . ARG A 1 94 ? 7.235 -16.079 -9.605 1.00 71.31 94 ARG A N 1
ATOM 680 C CA . ARG A 1 94 ? 8.630 -16.200 -10.069 1.00 71.31 94 ARG A CA 1
ATOM 681 C C . ARG A 1 94 ? 8.969 -17.542 -10.716 1.00 71.31 94 ARG A C 1
ATOM 683 O O . ARG A 1 94 ? 9.789 -17.564 -11.632 1.00 71.31 94 ARG A O 1
ATOM 690 N N . ALA A 1 95 ? 8.332 -18.630 -1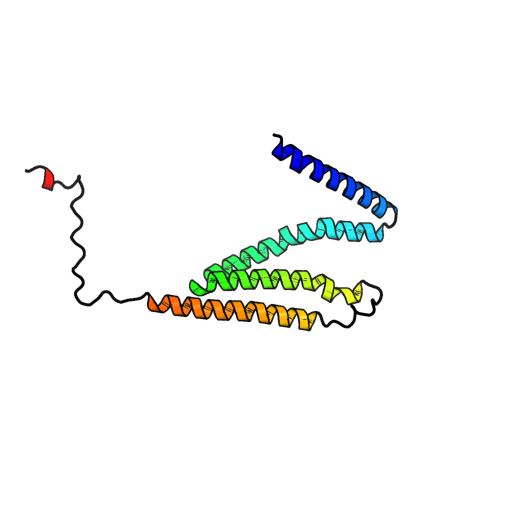0.279 1.00 66.81 95 ALA A N 1
ATOM 691 C CA . ALA A 1 95 ? 8.508 -19.965 -10.858 1.00 66.81 95 ALA A CA 1
ATOM 692 C C . ALA A 1 95 ? 8.235 -20.017 -12.378 1.00 66.81 95 ALA A C 1
ATOM 694 O O . ALA A 1 95 ? 8.743 -20.903 -13.054 1.00 66.81 95 ALA A O 1
ATOM 695 N N . HIS A 1 96 ? 7.487 -19.049 -12.919 1.00 63.75 96 HIS A N 1
ATOM 696 C CA . HIS A 1 96 ? 7.102 -18.977 -14.330 1.00 63.75 96 HIS A CA 1
ATOM 697 C C . HIS A 1 96 ? 7.933 -17.976 -15.154 1.00 63.75 96 HIS A C 1
ATOM 699 O O . HIS A 1 96 ? 7.661 -17.817 -16.340 1.00 63.75 96 HIS A O 1
ATOM 705 N N . ALA A 1 97 ? 8.897 -17.259 -14.552 1.00 61.91 97 ALA A N 1
ATOM 706 C CA . ALA A 1 97 ? 9.466 -16.047 -15.160 1.00 61.91 97 ALA A CA 1
ATOM 707 C C . ALA A 1 97 ? 11.005 -15.965 -15.236 1.00 61.91 97 ALA A C 1
ATOM 709 O O . ALA A 1 97 ? 11.506 -15.144 -15.999 1.00 61.91 97 ALA A O 1
ATOM 710 N N . ALA A 1 98 ? 11.777 -16.750 -14.473 1.00 59.25 98 ALA A N 1
ATOM 711 C CA . ALA A 1 98 ? 13.234 -16.564 -14.397 1.00 59.25 98 ALA A CA 1
ATOM 712 C C . ALA A 1 98 ? 14.041 -17.870 -14.451 1.00 59.25 98 ALA A C 1
ATOM 714 O O . ALA A 1 98 ? 13.635 -18.887 -13.891 1.00 59.25 98 ALA A O 1
ATOM 715 N N . LEU A 1 99 ? 15.236 -17.791 -15.057 1.00 61.03 99 LEU A N 1
ATOM 716 C CA . LEU A 1 99 ? 16.284 -18.813 -14.959 1.00 61.03 99 LEU A CA 1
ATOM 717 C C . LEU A 1 99 ? 16.589 -19.127 -13.478 1.00 61.03 99 LEU A C 1
ATOM 719 O O . LEU A 1 99 ? 16.553 -18.215 -12.641 1.00 61.03 99 LEU A O 1
ATOM 723 N N . PRO A 1 100 ? 16.889 -20.391 -13.124 1.00 62.00 100 PRO A N 1
ATOM 724 C CA . PRO A 1 100 ? 17.146 -20.776 -11.741 1.00 62.00 100 PRO A CA 1
ATOM 725 C C . PRO A 1 100 ? 18.294 -19.954 -11.144 1.00 62.00 100 PRO A C 1
ATOM 727 O O . PRO A 1 100 ? 19.415 -19.992 -11.643 1.00 62.00 100 PRO A O 1
ATOM 730 N N . ASN A 1 101 ? 18.019 -19.213 -10.067 1.00 63.34 101 ASN A N 1
ATOM 731 C CA . ASN A 1 101 ? 19.048 -18.536 -9.280 1.00 63.34 101 ASN A CA 1
ATOM 732 C C . ASN A 1 101 ? 19.325 -19.374 -8.016 1.00 63.34 101 ASN A C 1
ATOM 734 O O . ASN A 1 101 ? 18.443 -19.425 -7.144 1.00 63.34 101 ASN A O 1
ATOM 738 N N . PRO A 1 102 ? 20.483 -20.059 -7.920 1.00 63.00 102 PRO A N 1
ATOM 739 C CA . PRO A 1 102 ? 20.816 -20.923 -6.790 1.00 63.00 102 PRO A CA 1
ATOM 740 C C . PRO A 1 102 ? 20.906 -20.073 -5.512 1.00 63.00 102 PRO A C 1
ATOM 742 O O . PRO A 1 102 ? 21.819 -19.274 -5.343 1.00 63.00 102 PRO A O 1
ATOM 745 N N . GLY A 1 103 ? 19.901 -20.190 -4.641 1.00 65.94 103 GLY A N 1
ATOM 746 C CA . GLY A 1 103 ? 19.744 -19.387 -3.418 1.00 65.94 103 GLY A CA 1
ATOM 747 C C . GLY A 1 103 ? 18.426 -18.608 -3.321 1.00 65.94 103 GLY A C 1
ATOM 748 O O . GLY A 1 103 ? 17.989 -18.281 -2.219 1.00 65.94 103 GLY A O 1
ATOM 749 N N . LEU A 1 104 ? 17.746 -18.352 -4.445 1.00 62.53 104 LEU A N 1
ATOM 750 C CA . LEU A 1 104 ? 16.409 -17.737 -4.465 1.00 62.53 104 LEU A CA 1
ATOM 751 C C . LEU A 1 104 ? 15.288 -18.762 -4.716 1.00 62.53 104 LEU A C 1
ATOM 753 O O . LEU A 1 104 ? 14.123 -18.473 -4.446 1.00 62.53 104 LEU A O 1
ATOM 757 N N . VAL A 1 105 ? 15.609 -19.920 -5.307 1.00 57.97 105 VAL A N 1
ATOM 758 C CA . VAL A 1 105 ? 14.634 -20.945 -5.748 1.00 57.97 105 VAL A CA 1
ATOM 759 C C . VAL A 1 105 ? 14.091 -21.793 -4.596 1.00 57.97 105 VAL A C 1
ATOM 761 O O . VAL A 1 105 ? 12.950 -22.227 -4.678 1.00 57.97 105 VAL A O 1
ATOM 764 N N . ASP A 1 106 ? 14.816 -21.906 -3.483 1.00 60.28 106 ASP A N 1
ATOM 765 C CA . ASP A 1 106 ? 14.432 -22.800 -2.377 1.00 60.28 106 ASP A CA 1
ATOM 766 C C . ASP A 1 106 ? 13.550 -22.143 -1.304 1.00 60.28 106 ASP A C 1
ATOM 768 O O . ASP A 1 106 ? 13.211 -22.767 -0.298 1.00 60.28 106 ASP A O 1
ATOM 772 N N . ARG A 1 107 ? 13.198 -20.860 -1.457 1.00 72.12 107 ARG A N 1
ATOM 773 C CA . ARG A 1 107 ? 12.443 -20.147 -0.423 1.00 72.12 107 ARG A CA 1
ATOM 774 C C . ARG A 1 107 ? 10.946 -20.358 -0.626 1.00 72.12 107 ARG A C 1
ATOM 776 O O . ARG A 1 107 ? 10.371 -19.870 -1.594 1.00 72.12 107 ARG A O 1
ATOM 783 N N . ASP A 1 108 ? 10.313 -21.037 0.327 1.00 84.44 108 ASP A N 1
ATOM 784 C CA . ASP A 1 108 ? 8.858 -21.168 0.387 1.00 84.44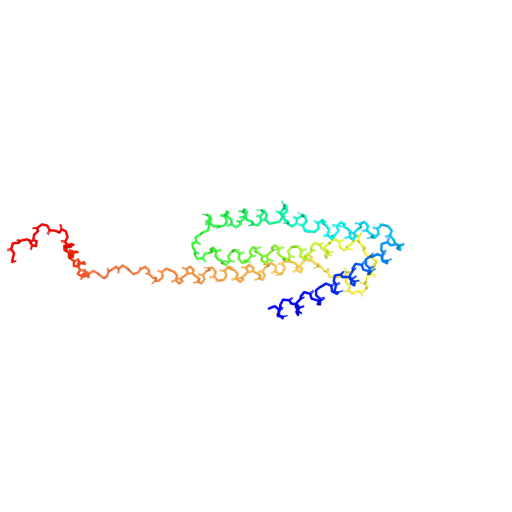 108 ASP A CA 1
ATOM 785 C C . ASP A 1 108 ? 8.215 -19.812 0.729 1.00 84.44 108 ASP A C 1
ATOM 787 O O . ASP A 1 108 ? 8.006 -19.440 1.889 1.00 84.44 108 ASP A O 1
ATOM 791 N N . TYR A 1 109 ? 7.935 -19.036 -0.319 1.00 84.62 109 TYR A N 1
ATOM 792 C CA . TYR A 1 109 ? 7.280 -17.735 -0.218 1.00 84.62 109 TYR A CA 1
ATOM 793 C C . TYR A 1 109 ? 5.846 -17.839 0.312 1.00 84.62 109 TYR A C 1
ATOM 795 O O . TYR A 1 109 ? 5.365 -16.881 0.917 1.00 84.62 109 TYR A O 1
ATOM 803 N N . GLY A 1 110 ? 5.181 -18.987 0.134 1.00 89.50 110 GLY A N 1
ATOM 804 C CA . GLY A 1 110 ? 3.851 -19.237 0.683 1.00 89.50 110 GLY A CA 1
ATOM 805 C C . GLY A 1 110 ? 3.898 -19.295 2.206 1.00 89.50 110 GLY A C 1
ATOM 806 O O . GLY A 1 110 ? 3.213 -18.523 2.879 1.00 89.50 110 GLY A O 1
ATOM 807 N N . THR A 1 111 ? 4.788 -20.125 2.750 1.00 91.25 111 THR A N 1
ATOM 808 C CA . THR A 1 111 ? 5.027 -20.199 4.198 1.00 91.25 111 THR A CA 1
ATOM 809 C C . THR A 1 111 ? 5.495 -18.854 4.755 1.00 91.25 111 THR A C 1
ATOM 811 O O . THR A 1 111 ? 4.976 -18.399 5.775 1.00 91.25 111 THR A O 1
ATOM 814 N N . GLY A 1 112 ? 6.407 -18.158 4.066 1.00 91.50 112 GLY A N 1
ATOM 815 C CA . GLY A 1 112 ? 6.855 -16.822 4.473 1.00 91.50 112 GLY A CA 1
ATOM 816 C C . GLY A 1 112 ? 5.717 -15.796 4.562 1.00 91.50 112 GLY A C 1
ATOM 817 O O . GLY A 1 112 ? 5.629 -15.054 5.544 1.00 91.50 112 GLY A O 1
ATOM 818 N N . LEU A 1 113 ? 4.810 -15.784 3.577 1.00 94.12 113 LEU A N 1
ATOM 819 C CA . LEU A 1 113 ? 3.629 -14.920 3.581 1.00 94.12 113 LEU A CA 1
ATOM 820 C C . LEU A 1 113 ? 2.686 -15.262 4.740 1.00 94.12 113 LEU A C 1
ATOM 822 O O . LEU A 1 113 ? 2.239 -14.359 5.446 1.00 94.12 113 LEU A O 1
ATOM 826 N N . LEU A 1 114 ? 2.408 -16.550 4.966 1.00 96.25 114 LEU A N 1
ATOM 827 C CA . LEU A 1 114 ? 1.538 -16.995 6.059 1.00 96.25 114 LEU A CA 1
ATOM 828 C C . LEU A 1 114 ? 2.099 -16.608 7.430 1.00 96.25 114 LEU A C 1
ATOM 830 O O . LEU A 1 114 ? 1.354 -16.110 8.273 1.00 96.25 114 LEU A O 1
ATOM 834 N N . VAL A 1 115 ? 3.409 -16.769 7.639 1.00 96.69 115 VAL A N 1
ATOM 835 C CA . VAL A 1 115 ? 4.085 -16.346 8.875 1.00 96.69 115 VAL A CA 1
ATOM 836 C C . VAL A 1 115 ? 3.972 -14.832 9.067 1.00 96.69 115 VAL A C 1
ATOM 838 O O . VAL A 1 115 ? 3.623 -14.377 10.158 1.00 96.69 115 VAL A O 1
ATOM 841 N N . ALA A 1 116 ? 4.209 -14.044 8.014 1.00 96.19 116 ALA A N 1
ATOM 842 C CA . ALA A 1 116 ? 4.098 -12.588 8.080 1.00 96.19 116 ALA A CA 1
ATOM 843 C C . ALA A 1 116 ? 2.663 -12.129 8.396 1.00 96.19 116 ALA A C 1
ATOM 845 O O . ALA A 1 116 ? 2.460 -11.286 9.272 1.00 96.19 116 ALA A O 1
ATOM 846 N N . LEU A 1 117 ? 1.659 -12.719 7.739 1.00 97.19 117 LEU A N 1
ATOM 847 C CA . LEU A 1 117 ? 0.248 -12.455 8.026 1.00 97.19 117 LEU A CA 1
ATOM 848 C C . LEU A 1 117 ? -0.114 -12.860 9.459 1.00 97.19 117 LEU A C 1
ATOM 850 O O . LEU A 1 117 ? -0.762 -12.089 10.166 1.00 97.19 117 LEU A O 1
ATOM 854 N N . GLY A 1 118 ? 0.345 -14.028 9.913 1.00 96.94 118 GLY A N 1
ATOM 855 C CA . GLY A 1 118 ? 0.156 -14.491 11.285 1.00 96.94 118 GLY A CA 1
ATOM 856 C C . GLY A 1 118 ? 0.707 -13.497 12.308 1.00 96.94 118 GLY A C 1
ATOM 857 O O . GLY A 1 118 ? 0.005 -13.140 13.252 1.00 96.94 118 GLY A O 1
ATOM 858 N N . ALA A 1 119 ? 1.917 -12.974 12.083 1.00 98.12 119 ALA A N 1
ATOM 859 C CA . ALA A 1 119 ? 2.519 -11.955 12.942 1.00 98.12 119 ALA A CA 1
ATOM 860 C C . ALA A 1 119 ? 1.699 -10.652 12.969 1.00 98.12 119 ALA A C 1
ATOM 862 O O . ALA A 1 119 ? 1.424 -10.122 14.047 1.00 98.12 119 ALA A O 1
ATOM 863 N N . VAL A 1 120 ? 1.253 -10.163 11.804 1.00 97.81 120 VAL A N 1
ATOM 864 C CA . VAL A 1 120 ? 0.390 -8.970 11.706 1.00 97.81 120 VAL A CA 1
ATOM 865 C C . VAL A 1 120 ? -0.893 -9.165 12.512 1.00 97.81 120 VAL A C 1
ATOM 867 O O . VAL A 1 120 ? -1.238 -8.327 13.348 1.00 97.81 120 VAL A O 1
ATOM 870 N N . TRP A 1 121 ? -1.594 -10.279 12.302 1.00 96.88 121 TRP A N 1
ATOM 871 C CA . TRP A 1 121 ? -2.872 -10.522 12.965 1.00 96.88 121 TRP A CA 1
ATOM 872 C C . TRP A 1 121 ? -2.722 -10.796 14.458 1.00 96.88 121 TRP A C 1
ATOM 874 O O . TRP A 1 121 ? -3.570 -10.359 15.234 1.00 96.88 121 TRP A O 1
ATOM 884 N N . LEU A 1 122 ? -1.620 -11.406 14.891 1.00 97.81 122 LEU A N 1
ATOM 885 C CA . LEU A 1 122 ? -1.313 -11.558 16.310 1.00 97.81 122 LEU A CA 1
ATOM 886 C C . LEU A 1 122 ? -1.212 -10.194 17.011 1.00 97.81 122 LEU A C 1
ATOM 888 O O . LEU A 1 122 ? -1.808 -10.006 18.075 1.00 97.81 122 LEU A O 1
ATOM 892 N N . VAL A 1 123 ? -0.546 -9.212 16.395 1.00 97.25 123 VAL A N 1
ATOM 893 C CA . VAL A 1 123 ? -0.465 -7.837 16.924 1.00 97.25 123 VAL A CA 1
ATOM 894 C C . VAL A 1 123 ? -1.838 -7.157 16.926 1.00 97.25 123 VAL A C 1
ATOM 896 O O . VAL A 1 123 ? -2.230 -6.555 17.928 1.00 97.25 123 VAL A O 1
ATOM 899 N N . VAL A 1 124 ? -2.596 -7.279 15.832 1.00 95.69 124 VAL A N 1
ATOM 900 C CA . VAL A 1 124 ? -3.939 -6.687 15.681 1.00 95.69 124 VAL A CA 1
ATOM 901 C C . VAL A 1 124 ? -4.900 -7.205 16.748 1.00 95.69 124 VAL A C 1
ATOM 903 O O . VAL A 1 124 ? -5.578 -6.412 17.406 1.00 95.69 124 VAL A O 1
ATOM 906 N N . LEU A 1 125 ? -4.939 -8.526 16.940 1.00 95.62 125 LEU A N 1
ATOM 907 C CA . LEU A 1 125 ? -5.791 -9.177 17.929 1.00 95.62 125 LEU A CA 1
ATOM 908 C C . LEU A 1 125 ? -5.381 -8.779 19.346 1.00 95.62 125 LEU A C 1
ATOM 910 O O . LEU A 1 125 ? -6.235 -8.369 20.131 1.00 95.62 125 LEU A O 1
ATOM 914 N N . SER A 1 126 ? -4.080 -8.810 19.646 1.00 95.88 126 SER A N 1
ATOM 915 C CA . SER A 1 126 ? -3.552 -8.400 20.953 1.00 95.88 126 SER A CA 1
ATOM 916 C C . SER A 1 126 ? -3.954 -6.963 21.292 1.00 95.88 126 SER A C 1
ATOM 918 O O . SER A 1 126 ? -4.479 -6.694 22.374 1.00 95.88 126 SER A O 1
ATOM 920 N N . TRP A 1 127 ? -3.789 -6.035 20.344 1.00 95.06 127 TRP A N 1
ATOM 921 C CA . TRP A 1 127 ? -4.178 -4.640 20.538 1.00 95.06 127 TRP A CA 1
ATOM 922 C C . TRP A 1 127 ? -5.690 -4.467 20.705 1.00 95.06 127 TRP A C 1
ATOM 924 O O . TRP A 1 127 ? -6.131 -3.748 21.603 1.00 95.06 127 TRP A O 1
ATOM 934 N N . GLY A 1 128 ? -6.492 -5.123 19.862 1.00 92.56 128 GLY A N 1
ATOM 935 C CA . GLY A 1 128 ? -7.953 -5.053 19.928 1.00 92.56 128 GLY A CA 1
ATOM 936 C C . GLY A 1 128 ? -8.500 -5.544 21.269 1.00 92.56 128 GLY A C 1
ATOM 937 O O . GLY A 1 128 ? -9.352 -4.880 21.866 1.00 92.56 128 GLY A O 1
ATOM 938 N N 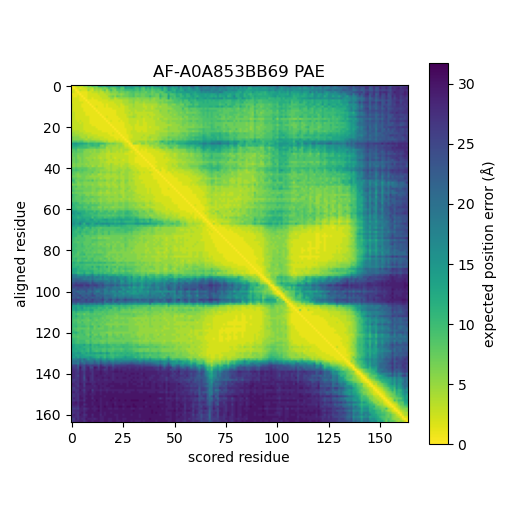. VAL A 1 129 ? -7.938 -6.637 21.799 1.00 93.75 129 VAL A N 1
ATOM 939 C CA . VAL A 1 129 ? -8.240 -7.135 23.147 1.00 93.75 129 VAL A CA 1
ATOM 940 C C . VAL A 1 129 ? -7.887 -6.076 24.195 1.00 93.75 129 VAL A C 1
ATOM 942 O O . VAL A 1 129 ? -8.763 -5.667 24.955 1.00 93.75 129 VAL A O 1
ATOM 945 N N . ILE A 1 130 ? -6.656 -5.555 24.202 1.00 93.75 130 ILE A N 1
ATOM 946 C CA . ILE A 1 130 ? -6.220 -4.537 25.177 1.00 93.75 130 ILE A CA 1
ATOM 947 C C . ILE A 1 130 ? -7.122 -3.291 25.130 1.00 93.75 130 ILE A C 1
ATOM 949 O O . ILE A 1 130 ? -7.549 -2.784 26.171 1.00 93.75 130 ILE A O 1
ATOM 953 N N . ALA A 1 131 ? -7.453 -2.805 23.932 1.00 91.00 131 ALA A N 1
ATOM 954 C CA . ALA A 1 131 ? -8.308 -1.637 23.740 1.00 91.00 131 ALA A CA 1
ATOM 955 C C . ALA A 1 131 ? -9.743 -1.879 24.242 1.00 91.00 131 ALA A C 1
ATOM 957 O O . ALA A 1 131 ? -10.311 -1.026 24.930 1.00 91.00 131 ALA A O 1
ATOM 958 N N . ALA A 1 132 ? -10.317 -3.050 23.953 1.00 90.31 132 ALA A N 1
ATOM 959 C CA . ALA A 1 132 ? -11.652 -3.424 24.415 1.00 90.31 132 ALA A CA 1
ATOM 960 C C . ALA A 1 132 ? -11.719 -3.578 25.944 1.00 90.31 132 ALA A C 1
ATOM 962 O O . ALA A 1 132 ? -12.717 -3.213 26.568 1.00 90.31 132 ALA A O 1
ATOM 963 N N . TRP A 1 133 ? -10.653 -4.085 26.566 1.00 91.81 133 TRP A N 1
ATOM 964 C CA . TRP A 1 133 ? -10.560 -4.208 28.021 1.00 91.81 133 TRP A CA 1
ATOM 965 C C . TRP A 1 133 ? -10.480 -2.836 28.696 1.00 91.81 133 TRP A C 1
ATOM 967 O O . TRP A 1 133 ? -11.234 -2.570 29.629 1.00 91.81 133 TRP A O 1
ATOM 977 N N . ARG A 1 134 ? -9.662 -1.920 28.164 1.00 88.81 134 ARG A N 1
ATOM 978 C CA . ARG A 1 134 ? -9.554 -0.539 28.672 1.00 88.81 134 ARG A CA 1
ATOM 979 C C . ARG A 1 134 ? -10.848 0.268 28.521 1.00 88.81 134 ARG A C 1
ATOM 981 O O . ARG A 1 134 ? -11.112 1.149 29.334 1.00 88.81 134 ARG A O 1
ATOM 988 N N . GLY A 1 135 ? -11.657 -0.017 27.498 1.00 81.62 135 GLY A N 1
ATOM 989 C CA . GLY A 1 135 ? -12.946 0.646 27.277 1.00 81.62 135 GLY A CA 1
ATOM 990 C C . GLY A 1 135 ? -14.023 0.279 28.305 1.00 81.62 135 GLY A C 1
ATOM 991 O O . GLY A 1 135 ? -14.831 1.133 28.660 1.00 81.62 135 GLY A O 1
ATOM 992 N N . ARG A 1 136 ? -14.008 -0.956 28.830 1.00 75.94 136 ARG A N 1
ATOM 993 C CA . ARG A 1 136 ? -15.006 -1.436 29.806 1.00 75.94 136 ARG A CA 1
ATOM 994 C C . ARG A 1 136 ? -14.881 -0.790 31.189 1.00 75.94 136 ARG A C 1
ATOM 996 O O . ARG A 1 136 ? -15.893 -0.606 31.849 1.00 75.94 136 ARG A O 1
ATOM 1003 N N . GLY A 1 137 ? -13.680 -0.381 31.599 1.00 67.12 137 GLY A N 1
ATOM 1004 C CA . GLY A 1 137 ? -13.445 0.249 32.907 1.00 67.12 137 GLY A CA 1
ATOM 1005 C C . GLY A 1 137 ? -13.888 1.715 33.029 1.00 67.12 137 GLY A C 1
ATOM 1006 O O . GLY A 1 137 ? -13.778 2.280 34.109 1.00 67.12 137 GLY A O 1
ATOM 1007 N N . ARG A 1 138 ? -14.360 2.350 31.944 1.00 63.22 138 ARG A N 1
ATOM 1008 C CA . ARG A 1 138 ? -14.796 3.764 31.941 1.00 63.22 138 ARG A CA 1
ATOM 1009 C C . ARG A 1 138 ? -16.305 3.961 32.106 1.00 63.22 138 ARG A C 1
ATOM 1011 O O . ARG A 1 138 ? -16.751 5.096 32.220 1.00 63.22 138 ARG A O 1
ATOM 1018 N N . GLY A 1 139 ? -17.088 2.883 32.107 1.00 58.78 139 GLY A N 1
ATOM 1019 C CA . GLY A 1 139 ? -18.517 2.929 32.410 1.00 58.78 139 GLY A CA 1
ATOM 1020 C C . GLY A 1 139 ? -18.751 2.910 33.916 1.00 58.78 139 GLY A C 1
ATOM 1021 O O . GLY A 1 139 ? -19.251 1.918 34.430 1.00 58.78 139 GLY A O 1
ATOM 1022 N N . THR A 1 140 ? -18.347 3.955 34.636 1.00 62.38 140 THR A N 1
ATOM 1023 C CA . THR A 1 140 ? -18.697 4.089 36.056 1.00 62.38 140 THR A CA 1
ATOM 1024 C C . THR A 1 140 ? -20.155 4.553 36.138 1.00 62.38 140 THR A C 1
ATOM 1026 O O . THR A 1 140 ? -20.460 5.623 35.606 1.00 62.38 140 THR A O 1
ATOM 1029 N N . PRO A 1 141 ? -21.076 3.798 36.767 1.00 62.78 141 PRO A N 1
ATOM 1030 C CA . PRO A 1 141 ? -22.387 4.329 37.123 1.00 62.78 141 PRO A CA 1
ATOM 1031 C C . PRO A 1 141 ? -22.189 5.583 37.976 1.00 62.78 141 PRO A C 1
ATOM 1033 O O . PRO A 1 141 ? -21.316 5.591 38.848 1.00 62.78 141 PRO A O 1
ATOM 1036 N N . ALA A 1 142 ? -22.964 6.641 37.725 1.00 66.44 142 ALA A N 1
ATOM 1037 C CA . ALA A 1 142 ? -22.956 7.810 38.598 1.00 66.44 142 ALA A CA 1
ATOM 1038 C C . ALA A 1 142 ? -23.136 7.338 40.057 1.00 66.44 142 ALA A C 1
ATOM 1040 O O . ALA A 1 142 ? -24.026 6.516 40.303 1.00 66.44 142 ALA A O 1
ATOM 1041 N N . PRO A 1 143 ? -22.300 7.795 41.010 1.00 74.12 143 PRO A N 1
ATOM 1042 C CA . PRO A 1 143 ? -22.433 7.410 42.408 1.00 74.12 143 PRO A CA 1
ATOM 1043 C C . PRO A 1 143 ? -23.877 7.631 42.877 1.00 74.12 143 PRO A C 1
ATOM 1045 O O . PRO A 1 143 ? -24.418 8.714 42.608 1.00 74.12 143 PRO A O 1
ATOM 1048 N N . PRO A 1 144 ? -24.508 6.658 43.563 1.00 68.69 144 PRO A N 1
ATOM 1049 C CA . PRO A 1 144 ? -25.818 6.864 44.166 1.00 68.69 144 PRO A CA 1
ATOM 1050 C C . PRO A 1 144 ? -25.749 8.099 45.074 1.00 68.69 144 PRO A C 1
ATOM 1052 O O . PRO A 1 144 ? -24.978 8.116 46.029 1.00 68.69 144 PRO A O 1
ATOM 1055 N N . GLY A 1 145 ? -26.497 9.154 44.736 1.00 73.50 145 GLY A N 1
ATOM 1056 C CA . GLY A 1 145 ? -26.488 10.423 45.477 1.00 73.50 145 GLY A CA 1
ATOM 1057 C C . GLY A 1 145 ? -25.700 11.572 44.841 1.00 73.50 145 GLY A C 1
ATOM 1058 O O . GLY A 1 145 ? -25.546 12.609 45.481 1.00 73.50 145 GLY A O 1
ATOM 1059 N N . SER A 1 146 ? -25.229 11.445 43.594 1.00 72.75 146 SER A N 1
ATOM 1060 C CA . SER A 1 146 ? -24.756 12.624 42.852 1.00 72.75 146 SER A CA 1
ATOM 1061 C C . SER A 1 146 ? -25.905 13.639 42.726 1.00 72.75 146 SER A C 1
ATOM 1063 O O . SER A 1 146 ? -26.964 13.269 42.209 1.00 72.75 146 SER A O 1
ATOM 1065 N N . PRO A 1 147 ? -25.747 14.883 43.224 1.00 73.69 147 PRO A N 1
ATOM 1066 C CA . PRO A 1 147 ? -26.816 15.872 43.202 1.00 73.69 147 PRO A CA 1
ATOM 1067 C C . PRO A 1 147 ? -27.273 16.114 41.765 1.00 73.69 147 PRO A C 1
ATOM 1069 O O . PRO A 1 147 ? -26.452 16.166 40.845 1.00 73.69 147 PRO A O 1
ATOM 1072 N N . ALA A 1 148 ? -28.591 16.231 41.583 1.00 75.38 148 ALA A N 1
ATOM 1073 C CA . ALA A 1 148 ? -29.176 16.539 40.288 1.00 75.38 148 ALA A CA 1
ATOM 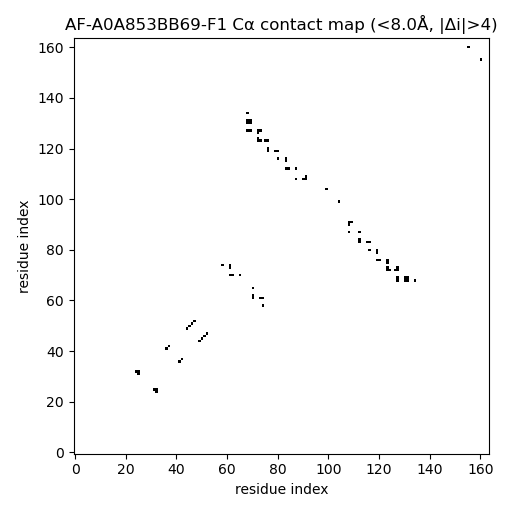1074 C C . ALA A 1 148 ? -28.470 17.773 39.696 1.00 75.38 148 ALA A C 1
ATOM 1076 O O . ALA A 1 148 ? -28.221 18.732 40.437 1.00 75.38 148 ALA A O 1
ATOM 1077 N N . PRO A 1 149 ? -28.110 17.755 38.398 1.00 78.44 149 PRO A N 1
ATOM 1078 C CA . PRO A 1 149 ? -27.475 18.901 37.770 1.00 78.44 149 PRO A CA 1
ATOM 1079 C C . PRO A 1 149 ? -28.338 20.146 38.022 1.00 78.44 149 PRO A C 1
ATOM 1081 O O . PRO A 1 149 ? -29.567 20.056 37.928 1.00 78.44 149 PRO A O 1
ATOM 1084 N N . PRO A 1 150 ? -27.726 21.283 38.400 1.00 80.44 150 PRO A N 1
ATOM 1085 C CA . PRO A 1 150 ? -28.477 22.477 38.747 1.00 80.44 150 PRO A CA 1
ATOM 1086 C C . PRO A 1 150 ? -29.394 22.867 37.581 1.00 80.44 150 PRO A C 1
ATOM 1088 O O . PRO A 1 150 ? -28.984 22.726 36.422 1.00 80.44 150 PRO A O 1
ATOM 1091 N N . PRO A 1 151 ? -30.624 23.340 37.862 1.00 79.19 151 PRO A N 1
ATOM 1092 C CA . PRO A 1 151 ? -31.545 23.748 36.814 1.00 79.19 151 PRO A CA 1
ATOM 1093 C C . PRO A 1 151 ? -30.849 24.765 35.911 1.00 79.19 151 PRO A C 1
ATOM 1095 O O . PRO A 1 151 ? -30.187 25.690 36.395 1.00 79.19 151 PRO A O 1
ATOM 1098 N N . ALA A 1 152 ? -30.958 24.551 34.598 1.00 78.00 152 ALA A N 1
ATOM 1099 C CA . ALA A 1 152 ? -30.387 25.449 33.608 1.00 78.00 152 ALA A CA 1
ATOM 1100 C C . ALA A 1 152 ? -30.840 26.877 33.932 1.00 78.00 152 ALA A C 1
ATOM 1102 O O . ALA A 1 152 ? -32.036 27.126 34.107 1.00 78.00 152 ALA A O 1
ATOM 1103 N N . ARG A 1 153 ? -29.881 27.804 34.072 1.00 76.62 153 ARG A N 1
ATOM 1104 C CA . ARG A 1 153 ? -30.215 29.212 34.301 1.00 76.62 153 ARG A CA 1
ATOM 1105 C C . ARG A 1 153 ? -31.146 29.658 33.169 1.00 76.62 153 ARG A C 1
ATOM 1107 O O . ARG A 1 153 ? -30.826 29.361 32.015 1.00 76.62 153 ARG A O 1
ATOM 1114 N N . PRO A 1 154 ? -32.262 30.344 33.472 1.00 74.69 154 PRO A N 1
ATOM 1115 C CA . PRO A 1 154 ? -33.105 30.916 32.437 1.00 74.69 154 PRO A CA 1
ATOM 1116 C C . PRO A 1 154 ? -32.235 31.750 31.498 1.00 74.69 154 PRO A C 1
ATOM 1118 O O . PRO A 1 154 ? -31.431 32.564 31.958 1.00 74.69 154 PRO A O 1
ATOM 1121 N N . GLY A 1 155 ? -32.349 31.488 30.197 1.00 76.25 155 GLY A N 1
ATOM 1122 C CA . GLY A 1 155 ? -31.686 32.299 29.186 1.00 76.25 155 GLY A CA 1
ATOM 1123 C C . GLY A 1 155 ? -32.155 33.757 29.260 1.00 76.25 155 GLY A C 1
ATOM 1124 O O . GLY A 1 155 ? -33.197 34.034 29.862 1.00 76.25 155 GLY A O 1
ATOM 1125 N N . PRO A 1 156 ? -31.411 34.687 28.643 1.00 70.44 156 PRO A N 1
ATOM 1126 C CA . PRO A 1 156 ? -31.732 36.119 28.644 1.00 70.44 156 PRO A CA 1
ATOM 1127 C C . PRO A 1 156 ? -33.128 36.448 28.083 1.00 70.44 156 PRO A C 1
ATOM 1129 O O . PRO A 1 156 ? -33.642 37.527 28.350 1.00 70.44 156 PRO A O 1
ATOM 1132 N N . ASP A 1 157 ? -33.766 35.504 27.388 1.00 72.38 157 ASP A N 1
ATOM 1133 C CA . ASP A 1 157 ? -35.082 35.669 26.763 1.00 72.38 157 ASP A CA 1
ATOM 1134 C C . ASP A 1 157 ? -36.248 35.229 27.672 1.00 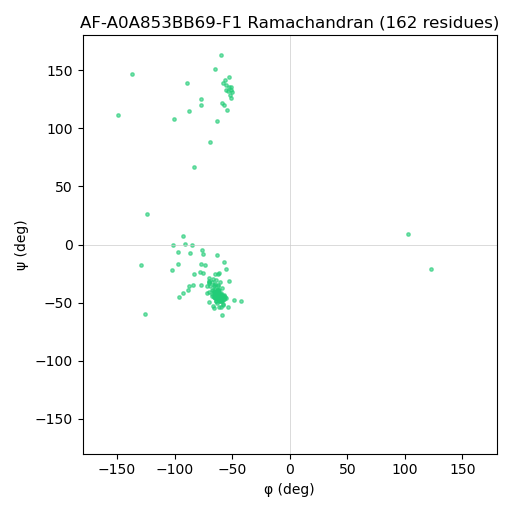72.38 157 ASP A C 1
ATOM 1136 O O . ASP A 1 157 ? -37.395 35.139 27.232 1.00 72.38 157 ASP A O 1
ATOM 1140 N N . SER A 1 158 ? -35.978 34.904 28.943 1.00 65.38 158 SER A N 1
ATOM 1141 C CA . SER A 1 158 ? -37.024 34.482 29.876 1.00 65.38 158 SER A CA 1
ATOM 1142 C C . SER A 1 158 ? -37.835 35.689 30.377 1.00 65.38 158 SER A C 1
ATOM 1144 O O . SER A 1 158 ? -37.254 36.604 30.969 1.00 65.38 158 SER A O 1
ATOM 1146 N N . PRO A 1 159 ? -39.177 35.691 30.237 1.00 62.31 159 PRO A N 1
ATOM 1147 C CA . PRO A 1 159 ? -40.038 36.826 30.598 1.00 62.31 159 PRO A CA 1
ATOM 1148 C C . PRO A 1 159 ? -40.016 37.187 32.096 1.00 62.31 159 PRO A C 1
ATOM 1150 O O . PRO A 1 159 ? -40.525 38.230 32.486 1.00 62.31 159 PRO A O 1
ATOM 1153 N N . ALA A 1 160 ? -39.390 36.361 32.941 1.00 59.91 160 ALA A N 1
ATOM 1154 C CA . ALA A 1 160 ? -39.254 36.582 34.380 1.00 59.91 160 ALA A CA 1
ATOM 1155 C C . ALA A 1 160 ? -38.210 37.652 34.777 1.00 59.91 160 ALA A C 1
ATOM 1157 O O . ALA A 1 160 ? -38.110 37.985 35.956 1.00 59.91 160 ALA A O 1
ATOM 1158 N N . ALA A 1 161 ? -37.413 38.173 33.836 1.00 57.06 161 ALA A N 1
ATOM 1159 C CA . ALA A 1 161 ? -36.401 39.199 34.115 1.00 57.06 161 ALA A CA 1
ATOM 1160 C C . ALA A 1 161 ? -36.933 40.646 34.058 1.00 57.06 161 ALA A C 1
ATOM 1162 O O . ALA A 1 161 ? -36.202 41.562 34.417 1.00 57.06 161 ALA A O 1
ATOM 1163 N N . ALA A 1 162 ? -38.178 40.863 33.621 1.00 59.31 162 ALA A N 1
ATOM 1164 C CA . ALA A 1 162 ? -38.730 42.201 33.384 1.00 59.31 162 ALA A CA 1
ATOM 1165 C C . ALA A 1 162 ? -39.318 42.894 34.632 1.00 59.31 162 ALA A C 1
ATOM 1167 O O . ALA A 1 162 ? -39.799 44.015 34.516 1.00 59.31 162 ALA A O 1
ATOM 1168 N N . ASP A 1 163 ? -39.284 42.245 35.801 1.00 59.94 163 ASP A N 1
ATOM 1169 C CA . ASP A 1 163 ? -40.021 42.683 37.001 1.00 59.94 163 ASP A CA 1
ATOM 1170 C C . ASP A 1 163 ? -39.115 42.894 38.237 1.00 59.94 163 ASP A C 1
ATOM 1172 O O . ASP A 1 163 ? -39.549 42.737 39.379 1.00 59.94 163 ASP A O 1
ATOM 1176 N N . ARG A 1 164 ? -37.824 43.202 38.028 1.00 56.38 164 ARG A N 1
ATOM 1177 C CA . ARG A 1 164 ? -36.873 43.563 39.098 1.00 56.38 164 ARG A CA 1
ATOM 1178 C C . ARG A 1 164 ? -36.165 44.879 38.831 1.00 56.38 164 ARG A C 1
ATOM 1180 O O . ARG A 1 164 ? -35.758 45.094 37.670 1.00 56.38 164 ARG A O 1
#

Radius of gyration: 29.3 Å; Cα contacts (8 Å, |Δi|>4): 46; chains: 1; bounding box: 61×66×75 Å